Protein AF-A0A8J3J3A2-F1 (afdb_monomer)

Organism: NCBI:txid519421

Radius of gyration: 14.18 Å; Cα contacts (8 Å, |Δi|>4): 38; chains: 1; bounding box: 30×17×44 Å

Sequence (61 aa):
MFGPQLLRMAFRWAVLITLAGGALALLSHRGTPQFVVSVFMFGAGVLFTALVVVLSRIPGR

Mean predicted aligned error: 9.54 Å

Structure (mmCIF, N/CA/C/O backbone):
data_AF-A0A8J3J3A2-F1
#
_entry.id   AF-A0A8J3J3A2-F1
#
loop_
_atom_site.group_PDB
_atom_site.id
_atom_site.type_symbol
_atom_site.label_atom_id
_atom_site.label_alt_id
_atom_site.label_comp_id
_atom_site.label_asym_id
_atom_site.label_entity_id
_atom_site.label_seq_id
_atom_site.pdbx_PDB_ins_code
_atom_site.Cartn_x
_atom_site.Cartn_y
_atom_site.Cartn_z
_atom_site.occupancy
_atom_site.B_iso_or_equiv
_atom_site.auth_seq_id
_atom_site.auth_comp_id
_atom_site.auth_asym_id
_atom_site.auth_atom_id
_atom_site.pdbx_PDB_model_num
ATOM 1 N N . MET A 1 1 ? -11.040 12.411 20.099 1.00 46.72 1 MET A N 1
ATOM 2 C CA . MET A 1 1 ? -11.945 11.269 19.851 1.00 46.72 1 MET A CA 1
ATOM 3 C C . MET A 1 1 ? -11.995 11.028 18.348 1.00 46.72 1 MET A C 1
ATOM 5 O O . MET A 1 1 ? -12.718 11.728 17.651 1.00 46.72 1 MET A O 1
ATOM 9 N N . PHE A 1 2 ? -11.167 10.124 17.816 1.00 53.41 2 PHE A N 1
ATOM 10 C CA . PHE A 1 2 ? -11.292 9.720 16.413 1.00 53.41 2 PHE A CA 1
ATOM 11 C C . PHE A 1 2 ? -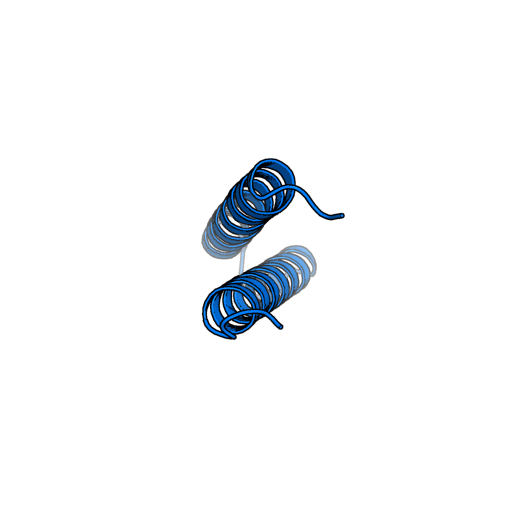12.594 8.933 16.282 1.00 53.41 2 PHE A C 1
ATOM 13 O O . PHE A 1 2 ? -12.683 7.796 16.734 1.00 53.41 2 PHE A O 1
ATOM 20 N N . GLY A 1 3 ? -13.639 9.566 15.747 1.00 64.88 3 GLY A N 1
ATOM 21 C CA . GLY A 1 3 ? -14.914 8.891 15.550 1.00 64.88 3 GLY A CA 1
ATOM 22 C C . GLY A 1 3 ? -14.733 7.667 14.639 1.00 64.88 3 GLY A C 1
ATOM 23 O O . GLY A 1 3 ? -13.943 7.730 13.693 1.00 64.88 3 GLY A O 1
ATOM 24 N N . PRO A 1 4 ? -15.484 6.571 14.843 1.00 66.62 4 PRO A N 1
ATOM 25 C CA . PRO A 1 4 ? -15.396 5.361 14.014 1.00 66.62 4 PRO A CA 1
ATOM 26 C C . PRO A 1 4 ? -15.655 5.623 12.516 1.00 66.62 4 PRO A C 1
ATOM 28 O O . PRO A 1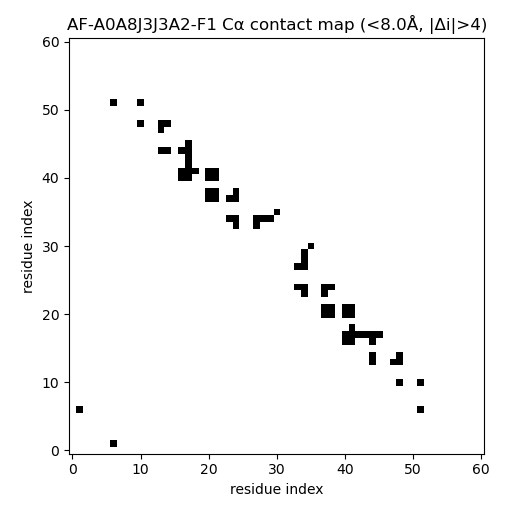 4 ? -15.311 4.820 11.651 1.00 66.62 4 PRO A O 1
ATOM 31 N N . GLN A 1 5 ? -16.254 6.766 12.175 1.00 73.88 5 GLN A N 1
ATOM 32 C CA . GLN A 1 5 ? -16.391 7.250 10.799 1.00 73.88 5 GLN A CA 1
ATOM 33 C C . GLN A 1 5 ? -15.053 7.689 10.183 1.00 73.88 5 GLN A C 1
ATOM 35 O O . GLN A 1 5 ? -14.792 7.371 9.026 1.00 73.88 5 GLN A O 1
ATOM 40 N N . LEU A 1 6 ? -14.188 8.345 10.958 1.00 74.38 6 LEU A N 1
ATOM 41 C CA . LEU A 1 6 ? -12.883 8.841 10.516 1.00 74.38 6 LEU A CA 1
ATOM 42 C C . LEU 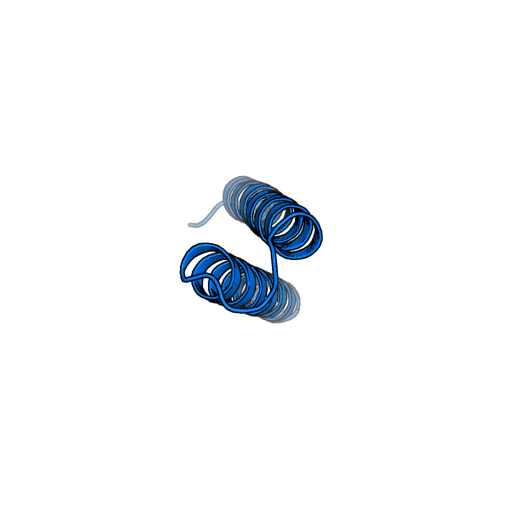A 1 6 ? -11.923 7.674 10.247 1.00 74.38 6 LEU A C 1
ATOM 44 O O . LEU A 1 6 ? -11.240 7.663 9.226 1.00 74.38 6 LEU A O 1
ATOM 48 N N . LEU A 1 7 ? -11.967 6.634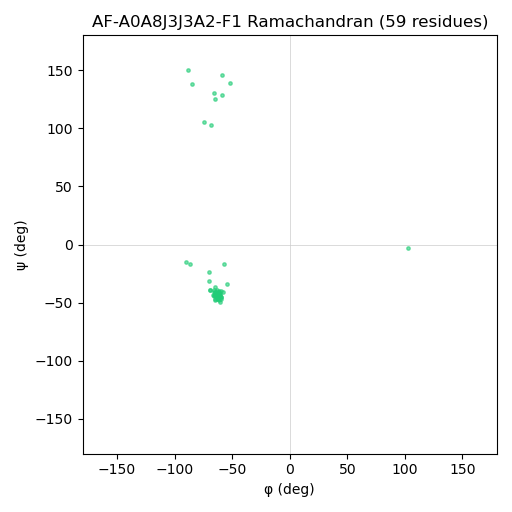 11.090 1.00 69.00 7 LEU A N 1
ATOM 49 C CA . LEU A 1 7 ? -11.186 5.406 10.902 1.00 69.00 7 LEU A CA 1
ATOM 50 C C . LEU A 1 7 ? -11.610 4.639 9.634 1.00 69.00 7 LEU A C 1
ATOM 52 O O . LEU A 1 7 ? -10.766 4.207 8.853 1.00 69.00 7 LEU A O 1
ATOM 56 N N . ARG A 1 8 ? -12.923 4.522 9.381 1.00 77.56 8 ARG A N 1
ATOM 57 C CA . ARG A 1 8 ? -13.457 3.897 8.154 1.00 77.56 8 ARG A CA 1
ATOM 58 C C . ARG A 1 8 ? -13.128 4.697 6.897 1.00 77.56 8 ARG A C 1
ATOM 60 O O . ARG A 1 8 ? -12.818 4.104 5.868 1.00 77.56 8 ARG A O 1
ATOM 67 N N . MET A 1 9 ? -13.186 6.025 6.972 1.00 79.31 9 MET A N 1
ATOM 68 C CA . MET A 1 9 ? -12.814 6.902 5.862 1.00 79.31 9 MET A CA 1
ATOM 69 C C . MET A 1 9 ? -11.319 6.765 5.546 1.00 79.31 9 MET A C 1
ATOM 71 O O . MET A 1 9 ? -10.966 6.530 4.394 1.00 79.31 9 MET A O 1
ATOM 75 N N . ALA A 1 10 ? -10.453 6.800 6.564 1.00 73.75 10 ALA A N 1
ATOM 76 C CA . ALA A 1 10 ? -9.014 6.588 6.412 1.00 73.75 10 ALA A CA 1
ATOM 77 C C . ALA A 1 10 ? -8.685 5.207 5.819 1.00 73.75 10 ALA A C 1
ATOM 79 O O . ALA A 1 10 ? -7.840 5.105 4.933 1.00 73.75 10 ALA A O 1
ATOM 80 N N . PHE A 1 11 ? -9.400 4.156 6.233 1.00 76.12 11 PHE A N 1
ATOM 81 C CA . PHE A 1 11 ? -9.242 2.819 5.661 1.00 76.12 11 PHE A CA 1
ATOM 82 C C . PHE A 1 11 ? -9.629 2.765 4.176 1.00 76.12 11 PHE A C 1
ATOM 84 O O . PHE A 1 11 ? -8.897 2.200 3.370 1.00 76.12 11 PHE A O 1
ATOM 91 N N . ARG A 1 12 ? -10.742 3.400 3.780 1.00 79.50 12 ARG A N 1
ATOM 92 C CA . ARG A 1 12 ? -11.153 3.474 2.364 1.00 79.50 12 ARG A CA 1
ATOM 93 C C . ARG A 1 12 ? -10.113 4.194 1.506 1.00 79.50 12 ARG A C 1
ATOM 95 O O . ARG A 1 12 ? -9.798 3.717 0.419 1.00 79.50 12 ARG A O 1
ATOM 102 N N . TRP A 1 13 ? -9.555 5.297 2.004 1.00 78.81 13 TRP A N 1
ATOM 103 C CA . TRP A 1 13 ? -8.477 6.019 1.322 1.00 78.81 13 TRP A CA 1
ATOM 104 C C . TRP A 1 13 ? -7.204 5.183 1.200 1.00 78.81 13 TRP A C 1
ATOM 106 O O . TRP A 1 13 ? -6.610 5.137 0.128 1.00 78.81 13 TRP A O 1
ATOM 116 N N . ALA A 1 14 ? -6.821 4.466 2.255 1.00 71.44 14 ALA A N 1
ATOM 117 C CA . ALA A 1 14 ? -5.663 3.581 2.227 1.00 71.44 14 ALA A CA 1
ATOM 118 C C . ALA A 1 14 ? -5.801 2.461 1.193 1.00 71.44 14 ALA A C 1
ATOM 120 O O . ALA A 1 14 ? -4.876 2.205 0.421 1.00 71.44 14 ALA A O 1
ATOM 121 N N . VAL A 1 15 ? -6.975 1.831 1.134 1.00 77.69 15 VAL A N 1
ATOM 122 C CA . VAL A 1 15 ? -7.274 0.784 0.151 1.00 77.69 15 VAL A CA 1
ATOM 123 C C . VAL A 1 15 ? -7.215 1.345 -1.271 1.00 77.69 15 VAL A C 1
ATOM 125 O O . VAL A 1 15 ? -6.607 0.722 -2.137 1.00 77.69 15 VAL A O 1
ATOM 128 N N . LEU A 1 16 ? -7.767 2.540 -1.509 1.00 79.75 16 LEU A N 1
ATOM 129 C CA . LEU A 1 16 ? -7.698 3.204 -2.815 1.00 79.75 16 LEU A CA 1
ATOM 130 C C . LEU A 1 16 ? -6.261 3.524 -3.235 1.00 79.75 16 LEU A C 1
ATOM 132 O O . LEU A 1 16 ? -5.888 3.223 -4.365 1.00 79.75 16 LEU A O 1
ATOM 136 N N . ILE A 1 17 ? -5.446 4.083 -2.337 1.00 76.94 17 ILE A N 1
ATOM 137 C CA . ILE A 1 17 ? -4.034 4.399 -2.609 1.00 76.94 17 ILE A CA 1
ATOM 138 C C . ILE A 1 17 ? -3.251 3.120 -2.920 1.00 76.94 17 ILE A C 1
ATOM 140 O O . ILE A 1 17 ? -2.462 3.090 -3.862 1.00 76.94 17 ILE A O 1
ATOM 144 N N . THR A 1 18 ? -3.510 2.045 -2.174 1.00 77.12 18 THR A N 1
ATOM 145 C CA . THR A 1 18 ? -2.865 0.744 -2.387 1.00 77.12 18 THR A CA 1
ATOM 146 C C . THR A 1 18 ? -3.255 0.148 -3.739 1.00 77.12 18 THR A C 1
ATOM 148 O O . THR A 1 18 ? -2.386 -0.263 -4.504 1.00 77.12 18 THR A O 1
ATOM 151 N N . LEU A 1 19 ? -4.548 0.139 -4.077 1.00 77.06 19 LEU A N 1
ATOM 152 C CA . LEU A 1 19 ? -5.037 -0.377 -5.359 1.00 77.06 19 LEU A CA 1
ATOM 153 C C . LEU A 1 19 ? -4.525 0.450 -6.541 1.00 77.06 19 LEU A C 1
ATOM 155 O O . LEU A 1 19 ? -4.065 -0.125 -7.524 1.00 77.06 19 LEU A O 1
ATOM 159 N N . ALA A 1 20 ? -4.554 1.781 -6.439 1.00 76.00 20 ALA A N 1
ATOM 160 C CA . ALA A 1 20 ? -4.057 2.672 -7.483 1.00 76.00 20 ALA A CA 1
ATOM 161 C C . ALA A 1 20 ? -2.538 2.535 -7.675 1.00 76.00 20 ALA A C 1
ATOM 163 O O . ALA A 1 20 ? -2.076 2.420 -8.809 1.00 76.00 20 ALA A O 1
ATOM 164 N N . GLY A 1 21 ? -1.765 2.477 -6.584 1.00 67.81 21 GLY A N 1
ATOM 165 C CA . 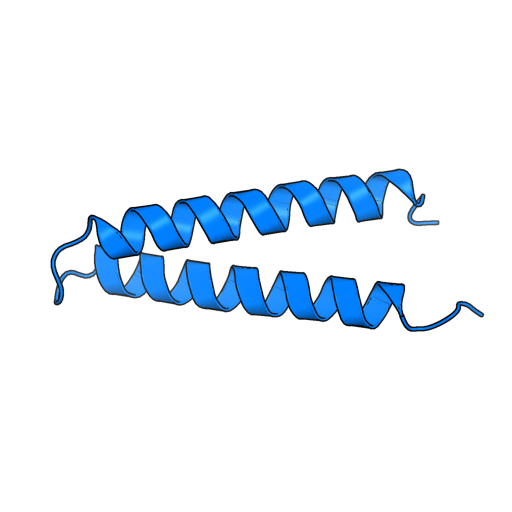GLY A 1 21 ? -0.315 2.266 -6.628 1.00 67.81 21 GLY A CA 1
ATOM 166 C C . GLY A 1 21 ? 0.066 0.901 -7.206 1.00 67.81 21 GLY A C 1
ATOM 167 O O . GLY A 1 21 ? 0.969 0.811 -8.033 1.00 67.81 21 GLY A O 1
ATOM 168 N N . GLY A 1 22 ? -0.672 -0.153 -6.845 1.00 69.38 22 GLY A N 1
ATOM 169 C CA . GLY A 1 22 ? -0.492 -1.494 -7.406 1.00 69.38 22 GLY A CA 1
ATOM 170 C C . GLY A 1 22 ? -0.855 -1.573 -8.891 1.00 69.38 22 GLY A C 1
ATOM 171 O O . GLY A 1 22 ? -0.103 -2.145 -9.677 1.00 69.38 22 GLY A O 1
ATOM 172 N N . ALA A 1 23 ? -1.964 -0.951 -9.302 1.00 76.44 23 ALA A N 1
ATOM 173 C CA . ALA A 1 23 ? -2.376 -0.887 -10.705 1.00 76.44 23 ALA A CA 1
ATOM 174 C C . ALA A 1 23 ? -1.357 -0.121 -11.566 1.00 76.44 23 ALA A C 1
ATOM 176 O O . ALA A 1 23 ? -0.981 -0.586 -12.641 1.00 76.44 23 ALA A O 1
ATOM 177 N N . LEU A 1 24 ? -0.847 1.009 -11.068 1.00 67.12 24 LEU A N 1
ATOM 178 C CA . LEU A 1 24 ? 0.228 1.761 -11.719 1.00 67.12 24 LEU A CA 1
ATOM 179 C C . LEU A 1 24 ? 1.531 0.956 -11.799 1.00 67.12 24 LEU A C 1
ATOM 181 O O . LEU A 1 24 ? 2.199 0.991 -12.832 1.00 67.12 24 LEU A O 1
ATOM 185 N N . ALA A 1 25 ? 1.873 0.188 -10.761 1.00 66.81 25 ALA A N 1
ATOM 186 C CA . ALA A 1 25 ? 3.052 -0.677 -10.769 1.00 66.81 25 ALA A CA 1
ATOM 187 C C . ALA A 1 25 ? 2.949 -1.801 -11.815 1.00 66.81 25 ALA A C 1
ATOM 189 O O . ALA A 1 25 ? 3.951 -2.128 -12.448 1.00 66.81 25 ALA A O 1
ATOM 190 N N . LEU A 1 26 ? 1.753 -2.363 -12.029 1.00 67.44 26 LEU A N 1
ATOM 191 C CA . LEU A 1 26 ? 1.503 -3.397 -13.044 1.00 67.44 26 LEU A CA 1
ATOM 192 C C . LEU A 1 26 ? 1.584 -2.858 -14.479 1.00 67.44 26 LEU A C 1
ATOM 194 O O . LEU A 1 26 ? 1.984 -3.590 -15.381 1.00 67.44 26 LEU A O 1
ATOM 198 N N . LEU A 1 27 ? 1.221 -1.591 -14.684 1.00 72.31 27 LEU A N 1
ATOM 199 C CA . LEU A 1 27 ? 1.260 -0.921 -15.989 1.00 72.31 27 LEU A CA 1
ATOM 200 C C . LEU A 1 27 ? 2.635 -0.303 -16.306 1.00 72.31 27 LEU A C 1
ATOM 202 O O . LEU A 1 27 ? 2.919 0.013 -17.461 1.00 72.31 27 LEU A O 1
ATOM 206 N N . SER A 1 28 ? 3.499 -0.130 -15.302 1.00 64.62 28 SER A N 1
ATOM 207 C CA . SER A 1 28 ? 4.811 0.508 -15.459 1.00 64.62 28 SER A CA 1
ATOM 208 C C . SER A 1 28 ? 5.885 -0.476 -15.932 1.00 64.62 28 SER A C 1
ATOM 210 O O . SER A 1 28 ? 6.006 -1.593 -15.430 1.00 64.62 28 SER A O 1
ATOM 212 N N . HIS A 1 29 ? 6.732 -0.041 -16.870 1.00 67.25 29 HIS A N 1
ATOM 213 C CA . HIS A 1 29 ? 7.895 -0.820 -17.300 1.00 67.25 29 HIS A CA 1
ATOM 214 C C . HIS A 1 29 ? 8.913 -0.974 -16.161 1.00 67.25 29 HIS A C 1
ATOM 216 O O . HIS A 1 29 ? 9.326 0.008 -15.529 1.00 67.25 29 HIS A O 1
ATOM 222 N N . ARG A 1 30 ? 9.338 -2.224 -15.928 1.00 64.44 30 ARG A N 1
ATOM 223 C CA . ARG A 1 30 ? 10.361 -2.572 -14.932 1.00 64.44 30 ARG A CA 1
ATOM 224 C C . ARG A 1 30 ? 11.662 -1.831 -15.259 1.00 64.44 30 ARG A C 1
ATOM 226 O O . ARG A 1 30 ? 12.136 -1.897 -16.387 1.00 64.44 30 ARG A O 1
ATOM 233 N N . GLY A 1 31 ? 12.226 -1.135 -14.270 1.00 69.25 31 GLY A N 1
ATOM 234 C CA . GLY A 1 31 ? 13.481 -0.374 -14.402 1.00 69.25 31 GLY A CA 1
ATOM 235 C C . GLY A 1 31 ? 13.318 1.145 -14.531 1.00 69.25 31 GLY A C 1
ATOM 236 O O . GLY A 1 31 ? 14.316 1.857 -14.553 1.00 69.25 31 GLY A O 1
ATOM 237 N N . THR A 1 32 ? 12.087 1.661 -14.569 1.00 76.25 32 THR A N 1
ATOM 238 C CA . THR A 1 32 ? 11.832 3.110 -14.539 1.00 76.25 32 THR A CA 1
ATOM 239 C C . THR A 1 32 ? 11.715 3.639 -13.100 1.00 76.25 32 THR A C 1
ATOM 241 O O . THR A 1 32 ? 11.234 2.916 -12.220 1.00 76.25 32 THR A O 1
ATOM 244 N N . PRO A 1 33 ? 12.075 4.910 -12.828 1.00 75.44 33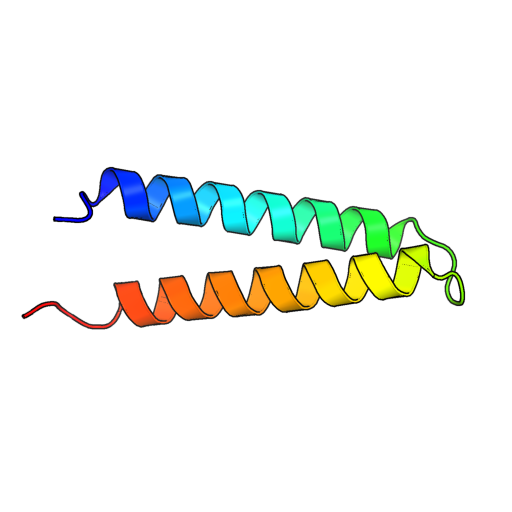 PRO A N 1
ATOM 245 C CA . PRO A 1 33 ? 11.853 5.536 -11.518 1.00 75.44 33 PRO A CA 1
ATOM 246 C C . PRO A 1 33 ? 10.383 5.468 -11.074 1.00 75.44 33 PRO A C 1
ATOM 248 O O . PRO A 1 33 ? 10.082 5.2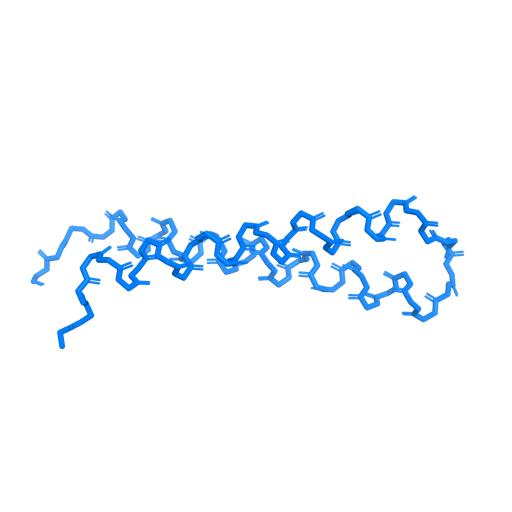72 -9.900 1.00 75.44 33 PRO A O 1
ATOM 251 N N . GLN A 1 34 ? 9.463 5.550 -12.038 1.00 71.25 34 GLN A N 1
ATOM 252 C CA . GLN A 1 34 ? 8.021 5.430 -11.830 1.00 71.25 34 GLN A CA 1
ATOM 253 C C . GLN A 1 34 ? 7.623 4.065 -11.256 1.00 71.25 34 GLN A C 1
ATOM 255 O O . GLN A 1 34 ? 6.808 4.009 -10.337 1.00 71.25 34 GLN A O 1
ATOM 260 N N . PHE A 1 35 ? 8.237 2.973 -11.720 1.00 74.88 35 PHE A N 1
ATOM 261 C CA . PHE A 1 35 ? 8.011 1.637 -11.164 1.00 74.88 35 PHE A CA 1
ATOM 262 C C . PHE A 1 35 ? 8.450 1.553 -9.693 1.00 74.88 35 PHE A C 1
ATOM 264 O O . PHE A 1 35 ? 7.703 1.040 -8.863 1.00 74.88 35 PHE A O 1
ATOM 271 N N . VAL A 1 36 ? 9.611 2.123 -9.344 1.00 76.75 36 VAL A N 1
ATOM 272 C CA . VAL A 1 36 ? 10.124 2.130 -7.959 1.00 76.75 36 VAL A CA 1
ATOM 273 C C . VAL A 1 36 ? 9.182 2.888 -7.023 1.00 76.75 36 VAL A C 1
ATOM 275 O O . VAL A 1 36 ? 8.825 2.373 -5.965 1.00 76.75 36 VAL A O 1
ATOM 278 N N . VAL A 1 37 ? 8.727 4.077 -7.429 1.00 77.50 37 VAL A N 1
ATOM 279 C CA . VAL A 1 37 ? 7.768 4.880 -6.650 1.00 77.50 37 VAL A CA 1
ATOM 280 C C . VAL A 1 37 ? 6.440 4.143 -6.493 1.00 77.50 37 VAL A C 1
ATOM 282 O O . VAL A 1 37 ? 5.881 4.120 -5.399 1.00 77.50 37 VAL A O 1
ATOM 285 N N . SER A 1 38 ? 5.962 3.488 -7.553 1.00 73.31 38 SER A N 1
ATOM 286 C CA . SER A 1 38 ? 4.702 2.735 -7.532 1.00 73.31 38 SER A CA 1
ATOM 287 C C . SER A 1 38 ? 4.765 1.545 -6.568 1.00 73.31 38 SER A C 1
ATOM 289 O O . SER A 1 38 ? 3.858 1.353 -5.760 1.00 73.31 38 SER A O 1
ATOM 291 N N . VAL A 1 39 ? 5.863 0.780 -6.593 1.00 78.12 39 VAL A N 1
ATOM 292 C CA . VAL A 1 39 ? 6.097 -0.342 -5.667 1.00 78.12 39 VAL A CA 1
ATOM 293 C C . VAL A 1 39 ? 6.239 0.154 -4.227 1.00 78.12 39 VAL A C 1
ATOM 295 O O . VAL A 1 39 ? 5.675 -0.450 -3.314 1.00 78.12 39 VAL A O 1
ATOM 298 N N . PHE A 1 40 ? 6.934 1.272 -4.009 1.00 81.56 40 PHE A N 1
ATOM 299 C CA . PHE A 1 40 ? 7.077 1.859 -2.678 1.00 81.56 40 PHE A CA 1
ATOM 300 C C . PHE A 1 40 ? 5.732 2.356 -2.127 1.00 81.56 40 PHE A C 1
ATOM 302 O O . PHE A 1 40 ? 5.396 2.075 -0.978 1.00 81.56 40 PHE A O 1
ATOM 309 N N . MET A 1 41 ? 4.920 3.024 -2.955 1.00 77.81 41 MET A N 1
ATOM 310 C CA . MET A 1 41 ? 3.553 3.427 -2.605 1.00 77.81 41 MET A CA 1
ATOM 311 C C . MET A 1 41 ? 2.657 2.228 -2.299 1.00 77.81 41 MET A C 1
ATOM 313 O O . MET A 1 41 ? 1.892 2.272 -1.337 1.00 77.81 41 MET A O 1
ATOM 317 N N . PHE A 1 42 ? 2.768 1.147 -3.075 1.00 76.19 42 PHE A N 1
ATOM 318 C CA . PHE A 1 42 ? 2.043 -0.091 -2.807 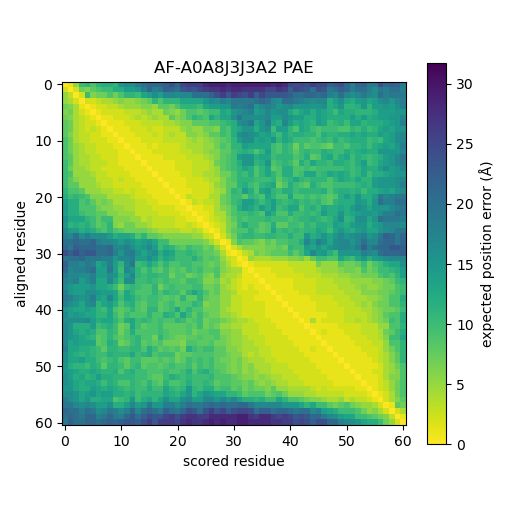1.00 76.19 42 PHE A CA 1
ATOM 319 C C . PHE A 1 42 ? 2.435 -0.677 -1.445 1.00 76.19 42 PHE A C 1
ATOM 321 O O . PHE A 1 42 ? 1.564 -0.964 -0.625 1.00 76.19 42 PHE A O 1
ATOM 328 N N . GLY A 1 43 ? 3.737 -0.771 -1.158 1.00 81.00 43 GLY A N 1
ATOM 329 C CA . GLY A 1 43 ? 4.245 -1.227 0.137 1.00 81.00 43 GLY A CA 1
ATOM 330 C C . GLY A 1 43 ? 3.769 -0.356 1.303 1.00 81.00 43 GLY A C 1
ATOM 331 O O . GLY A 1 43 ? 3.294 -0.883 2.308 1.00 81.00 43 GLY A O 1
ATOM 332 N N . ALA A 1 44 ? 3.818 0.970 1.155 1.00 79.56 44 ALA A N 1
ATOM 333 C CA . ALA A 1 44 ? 3.327 1.911 2.160 1.00 79.56 44 ALA A CA 1
ATOM 334 C C . ALA A 1 44 ? 1.813 1.770 2.400 1.00 79.56 44 ALA A C 1
ATOM 336 O O . ALA A 1 44 ? 1.367 1.776 3.547 1.00 79.56 44 ALA A O 1
ATOM 337 N N . GLY A 1 45 ? 1.026 1.588 1.337 1.00 76.81 45 GLY A N 1
ATOM 338 C CA . GLY A 1 45 ? -0.417 1.365 1.421 1.00 76.81 45 GLY A CA 1
ATOM 339 C C . GLY A 1 45 ? -0.783 0.049 2.118 1.00 76.81 45 GLY A C 1
ATOM 340 O O . GLY A 1 45 ? -1.660 0.027 2.988 1.00 76.81 45 GLY A O 1
ATOM 341 N N . VAL A 1 46 ? -0.055 -1.034 1.823 1.00 80.06 46 VAL A N 1
ATOM 342 C CA . VAL A 1 46 ? -0.200 -2.322 2.521 1.00 80.06 46 VAL A CA 1
ATOM 343 C C . VAL A 1 46 ? 0.159 -2.181 3.998 1.00 80.06 46 VAL A C 1
ATOM 345 O O . VAL A 1 46 ? -0.609 -2.625 4.852 1.00 80.06 46 VAL A O 1
ATOM 348 N N . LEU A 1 47 ? 1.280 -1.525 4.315 1.00 82.81 47 LEU A N 1
ATOM 349 C CA . LEU A 1 47 ? 1.714 -1.308 5.696 1.00 82.81 47 LEU A CA 1
ATOM 350 C C . LEU A 1 47 ? 0.680 -0.493 6.480 1.00 82.81 47 LEU A C 1
ATOM 352 O O . LEU A 1 47 ? 0.330 -0.849 7.603 1.00 82.81 47 LEU A O 1
ATOM 356 N N . PHE A 1 48 ? 0.134 0.560 5.871 1.00 79.06 48 PHE A N 1
ATOM 357 C CA . PHE A 1 48 ? -0.915 1.373 6.475 1.00 79.06 48 PHE A CA 1
ATOM 358 C C . PHE A 1 48 ? -2.203 0.572 6.695 1.00 79.06 48 PHE A C 1
ATOM 360 O O . PHE A 1 48 ? -2.804 0.641 7.765 1.00 79.06 48 PHE A O 1
ATOM 367 N N . THR A 1 49 ? -2.610 -0.238 5.716 1.00 77.69 49 THR A N 1
ATOM 368 C CA . THR A 1 49 ? -3.773 -1.129 5.838 1.00 77.69 49 THR A CA 1
ATOM 369 C C . THR A 1 49 ? -3.579 -2.119 6.986 1.00 77.69 49 THR A C 1
ATOM 371 O O . THR A 1 49 ? -4.473 -2.273 7.818 1.00 77.69 49 THR A O 1
ATOM 374 N N . ALA A 1 50 ? -2.398 -2.736 7.088 1.00 80.25 50 ALA A N 1
ATOM 375 C CA . ALA A 1 50 ? -2.044 -3.620 8.193 1.00 80.25 50 ALA A CA 1
ATOM 376 C C . ALA A 1 50 ? -2.092 -2.887 9.542 1.00 80.25 50 ALA A C 1
ATOM 378 O O . ALA A 1 50 ? -2.653 -3.414 10.500 1.00 80.25 50 ALA A O 1
ATOM 379 N N . LEU A 1 51 ? -1.590 -1.651 9.607 1.00 81.00 51 LEU A N 1
ATOM 380 C CA . LEU A 1 51 ? -1.629 -0.828 10.814 1.00 81.00 51 LEU A CA 1
ATOM 381 C C . LEU A 1 51 ? -3.068 -0.542 11.262 1.00 81.00 51 LEU A C 1
ATOM 383 O O . LEU A 1 51 ? -3.377 -0.680 12.442 1.00 81.00 51 LEU A O 1
ATOM 387 N N . VAL A 1 52 ? -3.966 -0.202 10.330 1.00 76.12 52 VAL A N 1
ATOM 388 C CA . VAL A 1 52 ? -5.390 0.015 10.635 1.00 76.12 52 VAL A CA 1
ATOM 389 C C . VAL A 1 52 ? -6.064 -1.279 11.082 1.00 76.12 52 VAL A C 1
ATOM 391 O O . VAL A 1 52 ? -6.839 -1.254 12.036 1.00 76.12 52 VAL A O 1
ATOM 394 N N . VAL A 1 53 ? -5.756 -2.415 10.448 1.00 77.62 53 VAL A N 1
ATOM 395 C CA . VAL A 1 53 ? -6.263 -3.727 10.877 1.00 77.62 53 VAL A CA 1
ATOM 396 C C . VAL A 1 53 ? -5.812 -4.031 12.304 1.00 77.62 53 VAL A C 1
ATOM 398 O O . VAL A 1 53 ? -6.645 -4.393 13.132 1.00 77.62 53 VAL A O 1
ATOM 401 N N . VAL A 1 54 ? -4.532 -3.829 12.620 1.00 80.38 54 VAL A N 1
ATOM 402 C CA . VAL A 1 54 ? -3.997 -4.015 13.975 1.00 80.38 54 VAL A CA 1
ATOM 403 C C . VAL A 1 54 ? -4.686 -3.072 14.961 1.00 80.38 54 VAL A C 1
ATOM 405 O O . VAL A 1 54 ? -5.208 -3.549 15.963 1.00 80.38 54 VAL A O 1
ATOM 408 N N . LEU A 1 55 ? -4.789 -1.773 14.656 1.00 73.25 55 LEU A N 1
ATOM 409 C CA . LEU A 1 55 ? -5.494 -0.806 15.507 1.00 73.25 55 LEU A CA 1
ATOM 410 C C . LEU A 1 55 ? -6.957 -1.196 15.738 1.00 73.25 55 LEU A C 1
ATOM 412 O O . LEU A 1 55 ? -7.452 -1.065 16.849 1.00 73.25 55 LEU A O 1
ATOM 416 N N . SER A 1 56 ? -7.646 -1.682 14.704 1.00 71.25 56 SER A N 1
ATOM 417 C CA . SER A 1 56 ? -9.048 -2.100 14.806 1.00 71.25 56 SER A CA 1
ATOM 418 C C . SER A 1 56 ? -9.243 -3.378 15.624 1.00 71.25 56 SER A C 1
ATOM 420 O O . SER A 1 56 ? -10.331 -3.606 16.146 1.00 71.25 56 SER A O 1
ATOM 422 N N . ARG A 1 57 ? -8.201 -4.215 15.730 1.00 71.25 57 ARG A N 1
ATOM 423 C CA . ARG A 1 57 ? -8.218 -5.452 16.517 1.00 71.25 57 ARG A CA 1
ATOM 424 C C . ARG A 1 57 ? -7.766 -5.267 17.955 1.00 71.25 57 ARG A C 1
ATOM 426 O O . ARG A 1 57 ? -8.009 -6.174 18.741 1.00 71.25 57 ARG A O 1
ATOM 433 N N . ILE A 1 58 ? -7.130 -4.149 18.301 1.00 67.69 58 ILE A N 1
ATOM 434 C CA . ILE A 1 58 ? -6.865 -3.793 19.695 1.00 67.69 58 ILE A CA 1
ATOM 435 C C . ILE A 1 58 ? -8.206 -3.327 20.280 1.00 67.69 58 ILE A C 1
ATOM 437 O O . ILE A 1 58 ? -8.668 -2.237 19.932 1.00 67.69 58 ILE A O 1
ATOM 441 N N . PRO A 1 59 ? -8.877 -4.136 21.124 1.00 48.34 59 PRO A N 1
ATOM 442 C CA . PRO A 1 59 ? -10.106 -3.716 21.775 1.00 48.34 59 PRO A CA 1
ATOM 443 C C . PRO A 1 59 ? -9.734 -2.556 22.695 1.00 48.34 59 PRO A C 1
ATOM 445 O O . PRO A 1 59 ? -8.797 -2.671 23.488 1.00 48.34 59 PRO A O 1
ATOM 448 N N . GLY A 1 60 ? -10.415 -1.425 22.529 1.00 56.19 60 GLY A N 1
ATOM 449 C CA . GLY A 1 60 ? -10.135 -0.214 23.286 1.00 56.19 60 GLY A CA 1
ATOM 450 C C . GLY A 1 60 ? -10.105 -0.465 24.795 1.00 56.19 60 GLY A C 1
ATOM 451 O O . GLY A 1 60 ? -10.942 -1.184 25.342 1.00 56.19 60 GLY A O 1
ATOM 452 N N . ARG A 1 61 ? -9.138 0.177 25.448 1.00 42.47 61 ARG A N 1
ATOM 453 C CA . ARG A 1 61 ? -9.473 0.959 26.636 1.00 42.47 61 ARG A CA 1
ATOM 454 C C . ARG A 1 61 ? -10.252 2.192 26.199 1.00 42.47 61 ARG A C 1
ATOM 456 O O . ARG A 1 61 ? -9.912 2.724 25.115 1.00 42.47 61 ARG A O 1
#

Secondary structure (DS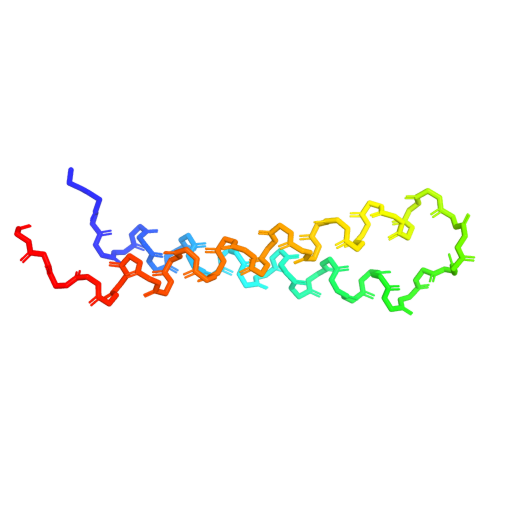SP, 8-state):
---HHHHHHHHHHHHHHHHHHHHHHHHSPTTSHHHHHHHHHHHHHHHHHHHHHHHHHS---

pLDDT: mean 72.54, std 8.48, range [42.47, 82.81]

Solvent-accessible surface area (backbone atoms only — not comparable to full-atom values): 3362 Å² total; per-residue (Å²): 131,85,49,75,65,55,57,52,49,53,49,53,53,33,51,50,50,20,52,51,20,44,53,51,30,74,73,37,59,88,89,41,74,66,26,54,53,20,49,51,42,23,51,52,20,50,52,51,47,51,49,52,53,53,57,72,66,52,77,77,130

Nearest PDB structures (foldseek):
  6jqa-assembly1_B  TM=9.295E-01  e=4.650E+00  Onion yellows phytoplasma OY-W
  8buu-assembly1_9  TM=8.242E-01  e=3.624E+00  Neobacillus vireti
  6jqa-assembly1_A  TM=8.949E-01  e=5.268E+00  Onion yellows phytoplasma OY-W
  6jqa-assembly1_D  TM=8.659E-01  e=4.950E+00  Onion yellows phytoplasma OY-W

Foldseek 3Di:
DCPPVNLVVVLVVLVVQLVVLVVQLVVDDPPDPSNVVSVVSNVVSVVVNVVSVVVVPPDDD